Protein AF-A0A6N2C4H6-F1 (afdb_monomer)

Solvent-accessible surface area (backbone atoms only — not comparable to full-atom values): 4278 Å² total; per-residue (Å²): 117,69,70,62,52,53,54,51,48,47,38,72,75,63,46,42,78,78,34,69,70,44,49,52,50,51,51,49,56,52,49,51,54,51,50,52,53,48,51,53,48,50,54,65,68,60,38,68,85,74,48,61,98,88,56,60,72,72,75,59,64,56,94,90,62,95,67,90,103

Foldseek 3Di:
DPVVVVVVCCCVPVVLVPPPVNVVVVCVVVVVVVVVVVVVVVLVVPLDCPDDPPDDSVVPDDPPDPDDD

Nearest PDB structures (foldseek):
  8bd3-assembly1_a  TM=9.341E-01  e=3.317E-05  Chlorella ohadii
  5xnl-assembly1_A  TM=9.207E-01  e=3.317E-05  Pisum sativum
  7y5e-assembly1_a6  TM=9.355E-01  e=5.820E-05  Porphyridium purpureum
  3jcu-assembly1_A  TM=9.218E-01  e=6.244E-05  Spinacia oleracea
  5mdx-assembly1_A  TM=8.886E-01  e=5.057E-05  Arabidopsis thaliana

pLDDT: mean 75.04, std 13.22, range [50.62, 93.31]

InterPro domains:
  IPR000484 Photosynthetic reaction centre, L/M [PF00124] (10-69)
  IPR036854 Photosystem II protein D1/D2 superfamily [G3DSA:1.20.85.10] (6-69)
  IPR036854 Photosystem II protein D1/D2 superfamily [SSF81483] (11-69)
  IPR055265 Photosynthetic reaction centre, L/M, conserved site [PS00244] (15-41)
  IPR055266 Photosystem II protein D1/D2 [PTHR33149] (12-69)

Structure (mmCIF, N/CA/C/O backbone):
data_AF-A0A6N2C4H6-F1
#
_entry.id   AF-A0A6N2C4H6-F1
#
loop_
_atom_site.group_PDB
_atom_site.id
_atom_site.type_symbol
_atom_site.label_atom_id
_atom_site.label_alt_id
_atom_site.label_comp_id
_atom_site.label_asym_id
_atom_site.label_entity_id
_atom_site.label_seq_id
_atom_site.pdbx_PDB_ins_code
_atom_site.Cartn_x
_atom_site.Cartn_y
_atom_site.Cartn_z
_atom_site.occupancy
_atom_site.B_iso_or_equiv
_atom_site.auth_seq_id
_atom_site.auth_comp_id
_atom_site.auth_asym_id
_atom_site.auth_atom_id
_atom_site.pdbx_PDB_model_num
ATOM 1 N N . MET A 1 1 ? -6.611 -0.007 -22.775 1.00 65.12 1 MET A N 1
ATOM 2 C CA . MET A 1 1 ? -5.558 -0.982 -23.149 1.00 65.12 1 MET A CA 1
ATOM 3 C C . MET A 1 1 ? -4.172 -0.322 -23.226 1.00 65.12 1 MET A C 1
ATOM 5 O O . MET A 1 1 ? -3.166 -0.992 -23.024 1.00 65.12 1 MET A O 1
ATOM 9 N N . ASP A 1 2 ? -4.102 0.997 -23.438 1.00 76.31 2 ASP A N 1
ATOM 10 C CA . ASP A 1 2 ? -2.864 1.720 -23.778 1.00 76.31 2 ASP A CA 1
ATOM 11 C C . ASP A 1 2 ? -1.839 1.862 -22.642 1.00 76.31 2 ASP A C 1
ATOM 13 O O . ASP A 1 2 ? -0.640 1.792 -22.895 1.00 76.31 2 ASP A O 1
ATOM 17 N N . MET A 1 3 ? -2.260 2.038 -21.382 1.00 71.19 3 MET A N 1
ATOM 18 C CA . MET A 1 3 ? -1.310 2.146 -20.257 1.00 71.19 3 MET A CA 1
ATOM 19 C C . MET A 1 3 ? -0.621 0.818 -19.923 1.00 71.19 3 MET A C 1
ATOM 21 O O . MET A 1 3 ? 0.551 0.815 -19.551 1.00 71.19 3 MET A O 1
ATOM 25 N N . LEU A 1 4 ? -1.333 -0.307 -20.046 1.00 72.00 4 LEU A N 1
ATOM 26 C CA . LEU A 1 4 ? -0.768 -1.630 -19.768 1.00 72.00 4 LEU A CA 1
ATOM 27 C C . LEU A 1 4 ? 0.268 -2.008 -20.832 1.00 72.00 4 LEU A C 1
ATOM 29 O O . LEU A 1 4 ? 1.352 -2.469 -20.489 1.00 72.00 4 LEU A O 1
ATOM 33 N N . CYS A 1 5 ? -0.035 -1.724 -22.105 1.00 70.25 5 CYS A N 1
ATOM 34 C CA . CYS A 1 5 ? 0.894 -1.930 -23.212 1.00 70.25 5 CYS A CA 1
ATOM 35 C C . CYS A 1 5 ? 2.173 -1.098 -23.034 1.00 70.25 5 CYS A C 1
ATOM 37 O O . CYS A 1 5 ? 3.266 -1.630 -23.173 1.00 70.25 5 CYS A O 1
ATOM 39 N N . ARG A 1 6 ? 2.060 0.175 -22.619 1.00 72.12 6 ARG A N 1
ATOM 40 C CA . ARG A 1 6 ? 3.236 1.027 -22.354 1.00 72.12 6 ARG A CA 1
ATOM 41 C C . ARG A 1 6 ? 4.106 0.521 -21.196 1.00 72.12 6 ARG A C 1
ATOM 43 O O . ARG A 1 6 ? 5.326 0.586 -21.290 1.00 72.12 6 ARG A O 1
ATOM 50 N N . ARG A 1 7 ? 3.511 -0.006 -20.117 1.00 75.75 7 ARG A N 1
ATOM 51 C CA . ARG A 1 7 ? 4.264 -0.622 -19.001 1.00 75.75 7 ARG A CA 1
ATOM 52 C C . ARG A 1 7 ? 4.967 -1.911 -19.432 1.00 75.75 7 ARG A C 1
ATOM 54 O O . ARG A 1 7 ? 6.105 -2.140 -19.032 1.00 75.75 7 ARG A O 1
ATOM 61 N N . ALA A 1 8 ? 4.304 -2.721 -20.259 1.00 74.69 8 ALA A N 1
ATOM 62 C CA . ALA A 1 8 ? 4.876 -3.943 -20.814 1.00 74.69 8 ALA A CA 1
ATOM 63 C C . ALA A 1 8 ? 6.047 -3.647 -21.768 1.00 74.69 8 ALA A C 1
ATOM 65 O O . ALA A 1 8 ? 7.084 -4.294 -21.656 1.00 74.69 8 ALA A O 1
ATOM 66 N N . SER A 1 9 ? 5.934 -2.626 -22.625 1.00 72.31 9 SER A N 1
ATOM 67 C CA . SER A 1 9 ? 7.031 -2.181 -23.497 1.00 72.31 9 SER A CA 1
ATOM 68 C C . SER A 1 9 ? 8.227 -1.656 -22.700 1.00 72.31 9 SER A C 1
ATOM 70 O O . SER A 1 9 ? 9.349 -2.057 -22.973 1.00 72.31 9 SER A O 1
ATOM 72 N N . LEU A 1 10 ? 8.011 -0.853 -21.647 1.00 74.81 10 LEU A N 1
ATOM 73 C CA . LEU A 1 10 ? 9.100 -0.365 -20.785 1.00 74.81 10 LEU A CA 1
ATOM 74 C C . LEU A 1 10 ? 9.848 -1.517 -20.091 1.00 74.81 10 LEU A C 1
ATOM 76 O O . LEU A 1 10 ? 11.067 -1.476 -19.941 1.00 74.81 10 LEU A O 1
ATOM 80 N N . ALA A 1 11 ? 9.126 -2.559 -19.678 1.00 78.81 11 ALA A N 1
ATOM 81 C CA . ALA A 1 11 ? 9.739 -3.751 -19.106 1.00 78.81 11 ALA A CA 1
ATOM 82 C C . ALA A 1 11 ? 10.510 -4.574 -20.149 1.00 78.81 11 ALA A C 1
ATOM 84 O O . ALA A 1 11 ? 11.606 -5.040 -19.844 1.00 78.81 11 ALA A O 1
ATOM 85 N N . ALA A 1 12 ? 9.971 -4.718 -21.361 1.00 78.00 12 ALA A N 1
ATOM 86 C CA . ALA A 1 12 ? 10.588 -5.488 -22.438 1.00 78.00 12 ALA A CA 1
ATOM 87 C C . ALA A 1 12 ? 11.818 -4.796 -23.050 1.00 78.00 12 ALA A C 1
ATOM 89 O O . ALA A 1 12 ? 12.806 -5.460 -23.345 1.00 78.00 12 ALA A O 1
ATOM 90 N N . GLU A 1 13 ? 11.777 -3.473 -23.214 1.00 76.56 13 GLU A N 1
ATOM 91 C CA . GLU A 1 13 ? 12.838 -2.702 -23.873 1.00 76.56 13 GLU A CA 1
ATOM 92 C C . GLU A 1 13 ? 13.937 -2.258 -22.900 1.00 76.56 13 GLU A C 1
ATOM 94 O O . GLU A 1 13 ? 15.110 -2.242 -23.262 1.00 76.56 13 GLU A O 1
ATOM 99 N N . HIS A 1 14 ? 13.583 -1.929 -21.652 1.00 84.00 14 HIS A N 1
ATOM 100 C CA . HIS A 1 14 ? 14.525 -1.364 -20.678 1.00 84.00 14 HIS A CA 1
ATOM 101 C C . HIS A 1 14 ? 14.844 -2.289 -19.494 1.00 84.00 14 HIS A C 1
ATOM 103 O O . HIS A 1 14 ? 15.572 -1.879 -18.590 1.00 84.00 14 HIS A O 1
ATOM 109 N N . ASN A 1 15 ? 14.308 -3.520 -19.468 1.00 82.06 15 ASN A N 1
ATOM 110 C CA . ASN A 1 15 ? 14.499 -4.504 -18.391 1.00 82.06 15 ASN A CA 1
ATOM 111 C C . ASN A 1 15 ? 14.315 -3.896 -16.986 1.00 82.0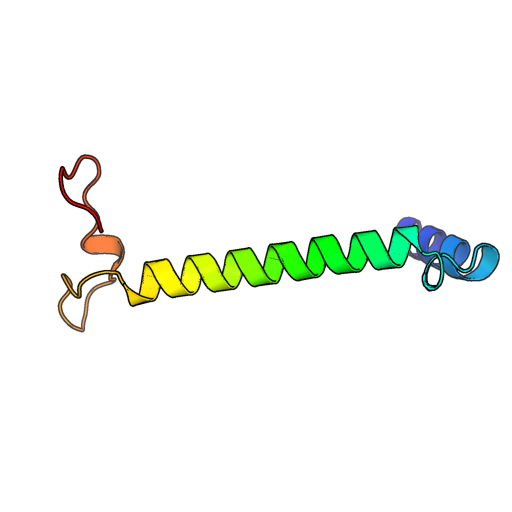6 15 ASN A C 1
ATOM 113 O O . ASN A 1 15 ? 15.057 -4.189 -16.043 1.00 82.06 15 ASN A O 1
ATOM 117 N N . ILE A 1 16 ? 13.321 -3.009 -16.852 1.00 83.19 16 ILE A N 1
ATOM 118 C CA . ILE A 1 16 ? 13.129 -2.198 -15.643 1.00 83.19 16 ILE A CA 1
ATOM 119 C C . ILE A 1 16 ? 12.939 -3.060 -14.390 1.00 83.19 16 ILE A C 1
ATOM 121 O O . ILE A 1 16 ? 13.296 -2.631 -13.300 1.00 83.19 16 ILE A O 1
ATOM 125 N N . LEU A 1 17 ? 12.459 -4.300 -14.546 1.00 81.00 17 LEU A N 1
ATOM 126 C CA . LEU A 1 17 ? 12.255 -5.248 -13.451 1.00 81.00 17 LEU A CA 1
ATOM 127 C C . LEU A 1 17 ? 13.555 -5.572 -12.697 1.00 81.00 17 LEU A C 1
ATOM 129 O O . LEU A 1 17 ? 13.526 -5.729 -11.478 1.00 81.00 17 LEU A O 1
ATOM 133 N N . MET A 1 18 ? 14.679 -5.630 -13.415 1.00 86.31 18 MET A N 1
ATOM 134 C CA . MET A 1 18 ? 16.002 -5.955 -12.870 1.00 86.31 18 MET A CA 1
ATOM 135 C C . MET A 1 18 ? 16.808 -4.711 -12.480 1.00 86.31 18 MET A C 1
ATOM 137 O O . MET A 1 18 ? 17.936 -4.823 -12.002 1.00 86.31 18 MET A O 1
ATOM 141 N N . HIS A 1 19 ? 16.250 -3.516 -12.680 1.00 90.25 19 HIS A N 1
ATOM 142 C CA . HIS A 1 19 ? 16.932 -2.273 -12.361 1.00 90.25 19 HIS A CA 1
ATOM 143 C C . HIS A 1 19 ? 16.951 -2.049 -10.835 1.00 90.25 19 HIS A C 1
ATOM 145 O O . HIS A 1 19 ? 15.905 -2.153 -10.187 1.00 90.25 19 HIS A O 1
ATOM 151 N N . PRO A 1 20 ? 18.096 -1.689 -10.225 1.00 85.12 20 PRO A N 1
ATOM 152 C CA . PRO A 1 20 ? 18.228 -1.593 -8.767 1.00 85.12 20 PRO A CA 1
ATOM 153 C C . PRO A 1 20 ? 17.241 -0.602 -8.132 1.00 85.12 20 PRO A C 1
ATOM 155 O O .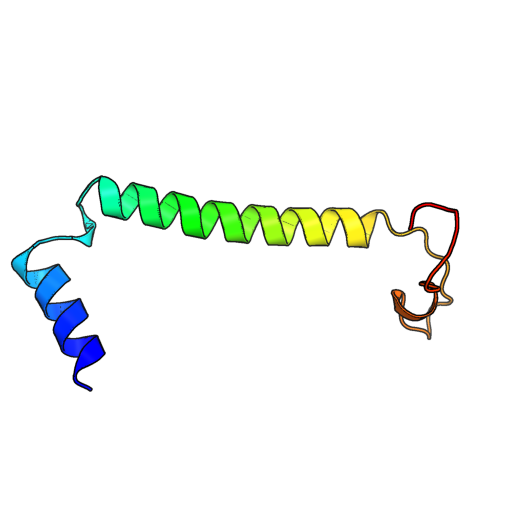 PRO A 1 20 ? 16.698 -0.870 -7.063 1.00 85.12 20 PRO A O 1
ATOM 1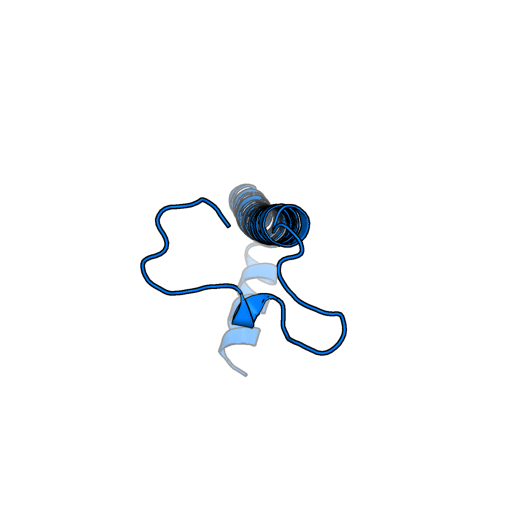58 N N . PHE A 1 21 ? 16.917 0.499 -8.818 1.00 89.81 21 PHE A N 1
ATOM 159 C CA . PHE A 1 21 ? 15.904 1.449 -8.342 1.00 89.81 21 PHE A CA 1
ATOM 160 C C . PHE A 1 21 ? 14.479 0.876 -8.353 1.00 89.81 21 PHE A C 1
ATOM 162 O O . PHE A 1 21 ? 13.665 1.247 -7.511 1.00 89.81 21 PHE A O 1
ATOM 169 N N . HIS A 1 22 ? 14.169 -0.050 -9.264 1.00 90.38 22 HIS A N 1
ATOM 170 C CA . HIS A 1 22 ? 12.874 -0.729 -9.288 1.00 90.38 22 HIS A CA 1
ATOM 171 C C . HIS A 1 22 ? 12.749 -1.718 -8.122 1.00 90.38 22 HIS A C 1
ATOM 173 O O . HIS A 1 22 ? 11.721 -1.747 -7.448 1.00 90.38 22 HIS A O 1
ATOM 1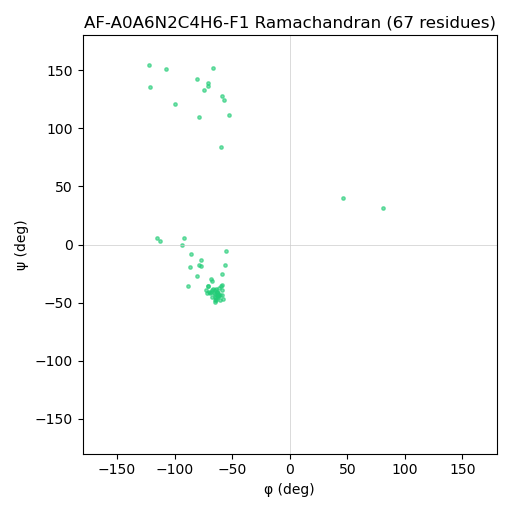79 N N . ILE A 1 23 ? 13.812 -2.470 -7.821 1.00 90.69 23 ILE A N 1
ATOM 180 C CA . ILE A 1 23 ? 13.860 -3.359 -6.649 1.00 90.69 23 ILE A CA 1
ATOM 181 C C . ILE A 1 23 ? 13.754 -2.562 -5.344 1.00 90.69 23 ILE A C 1
ATOM 183 O O . ILE A 1 23 ? 13.011 -2.963 -4.449 1.00 90.69 23 ILE A O 1
ATOM 187 N N . LEU A 1 24 ? 14.417 -1.405 -5.257 1.00 91.62 24 LEU A N 1
ATOM 188 C CA . LEU A 1 24 ? 14.291 -0.502 -4.112 1.00 91.62 24 LEU A CA 1
ATOM 189 C C . LEU A 1 24 ? 12.853 0.022 -3.953 1.00 91.62 24 LEU A C 1
ATOM 191 O O . LEU A 1 24 ? 12.311 0.008 -2.849 1.00 91.62 24 LEU A O 1
ATOM 195 N N . GLY A 1 25 ? 12.205 0.415 -5.055 1.00 90.62 25 GLY A N 1
ATOM 196 C CA . GLY A 1 25 ? 10.799 0.829 -5.054 1.00 90.62 25 GLY A CA 1
ATOM 197 C C . GLY A 1 25 ? 9.848 -0.290 -4.617 1.00 90.62 25 GLY A C 1
ATOM 198 O O . GLY A 1 25 ? 8.973 -0.067 -3.782 1.00 90.62 25 GLY A O 1
ATOM 199 N N . LEU A 1 26 ? 10.050 -1.516 -5.112 1.00 90.12 26 LEU A N 1
ATOM 200 C CA . LEU A 1 26 ? 9.284 -2.689 -4.683 1.00 90.12 26 LEU A CA 1
ATOM 201 C C . LEU A 1 26 ? 9.487 -3.002 -3.195 1.00 90.12 26 LEU A C 1
ATOM 203 O O . LEU A 1 26 ? 8.515 -3.329 -2.513 1.00 90.12 26 LEU A O 1
ATOM 207 N N . ALA A 1 27 ? 10.719 -2.903 -2.690 1.00 91.31 27 ALA A N 1
ATOM 208 C CA . ALA A 1 27 ? 11.019 -3.095 -1.275 1.00 91.31 27 ALA A CA 1
ATOM 209 C C . ALA A 1 27 ? 10.322 -2.037 -0.402 1.00 91.31 27 ALA A C 1
ATOM 211 O O . ALA A 1 27 ? 9.744 -2.390 0.623 1.00 91.31 27 ALA A O 1
ATOM 212 N N . GLY A 1 28 ? 10.293 -0.773 -0.840 1.00 93.31 28 GLY A N 1
ATOM 213 C CA . GLY A 1 28 ? 9.592 0.310 -0.145 1.00 93.31 28 GLY A CA 1
ATOM 214 C C . GLY A 1 28 ? 8.074 0.118 -0.097 1.00 93.31 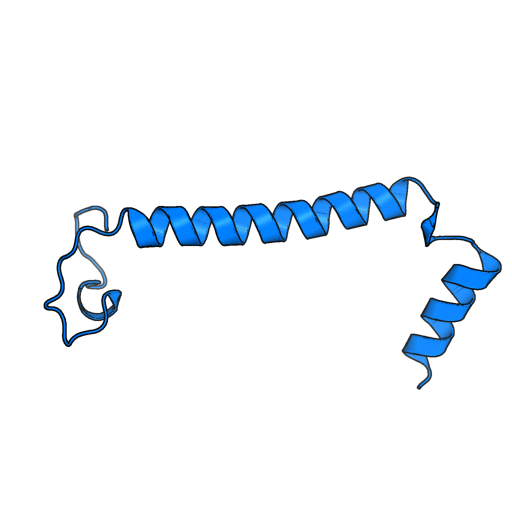28 GLY A C 1
ATOM 215 O O . GLY A 1 28 ? 7.476 0.208 0.973 1.00 93.31 28 GLY A O 1
ATOM 216 N N . VAL A 1 29 ? 7.443 -0.214 -1.228 1.00 91.25 29 VAL A N 1
ATOM 217 C CA . VAL A 1 29 ? 5.986 -0.448 -1.284 1.00 91.25 29 VAL A CA 1
ATOM 218 C C . VAL A 1 29 ? 5.589 -1.669 -0.449 1.00 91.25 29 VAL A C 1
ATOM 220 O O . VAL A 1 29 ? 4.644 -1.598 0.338 1.00 91.25 29 VAL A O 1
ATOM 223 N N . LYS A 1 30 ? 6.332 -2.779 -0.568 1.00 88.88 30 LYS A N 1
ATOM 224 C CA . LYS A 1 30 ? 6.077 -3.984 0.236 1.00 88.88 30 LYS A CA 1
ATOM 225 C C . LYS A 1 30 ? 6.295 -3.706 1.723 1.00 88.88 30 LY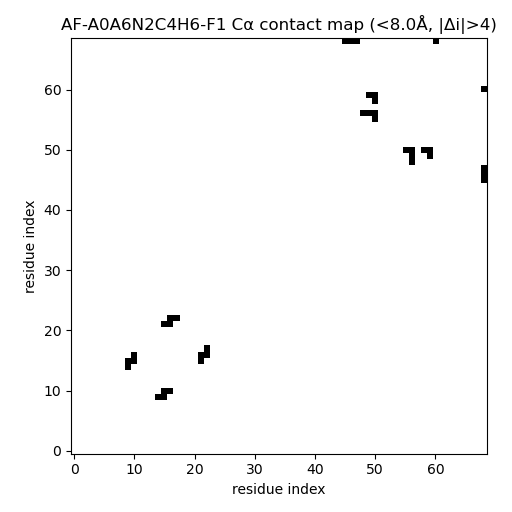S A C 1
ATOM 227 O O . LYS A 1 30 ? 5.406 -3.999 2.515 1.00 88.88 30 LYS A O 1
ATOM 232 N N . GLY A 1 31 ? 7.407 -3.077 2.099 1.00 91.94 31 GLY A N 1
ATOM 233 C CA . GLY A 1 31 ? 7.699 -2.707 3.486 1.00 91.94 31 GLY A CA 1
ATOM 234 C C . GLY A 1 31 ? 6.646 -1.778 4.096 1.00 91.94 31 GLY A C 1
ATOM 235 O O . GLY A 1 31 ? 6.188 -2.033 5.205 1.00 91.94 31 GLY A O 1
ATOM 236 N N . GLY A 1 32 ? 6.190 -0.766 3.351 1.00 91.50 32 GLY A N 1
ATOM 237 C CA . GLY A 1 32 ? 5.134 0.148 3.796 1.00 91.50 32 GLY A CA 1
ATOM 238 C C . GLY A 1 32 ? 3.800 -0.557 4.050 1.00 91.50 32 GLY A C 1
ATOM 239 O O . GLY A 1 32 ? 3.185 -0.346 5.093 1.00 91.50 32 GLY A O 1
ATOM 240 N N . SER A 1 33 ? 3.379 -1.452 3.147 1.00 90.88 33 SER A N 1
ATOM 241 C CA . SER A 1 33 ? 2.155 -2.248 3.345 1.00 90.88 33 SER A CA 1
ATOM 242 C C . SER A 1 33 ? 2.257 -3.214 4.530 1.00 90.88 33 SER A C 1
ATOM 244 O O . SER A 1 33 ? 1.301 -3.355 5.290 1.00 90.88 33 SER A O 1
ATOM 246 N N . LEU A 1 34 ? 3.426 -3.833 4.727 1.00 90.75 34 LEU A N 1
ATOM 247 C CA . LEU A 1 34 ? 3.676 -4.753 5.836 1.00 90.75 34 LEU A CA 1
ATOM 248 C C . LEU A 1 34 ? 3.675 -4.019 7.176 1.00 90.75 34 LEU A C 1
ATOM 250 O O . LEU A 1 34 ? 3.034 -4.477 8.116 1.00 90.75 34 LEU A O 1
ATOM 254 N N . PHE A 1 35 ? 4.340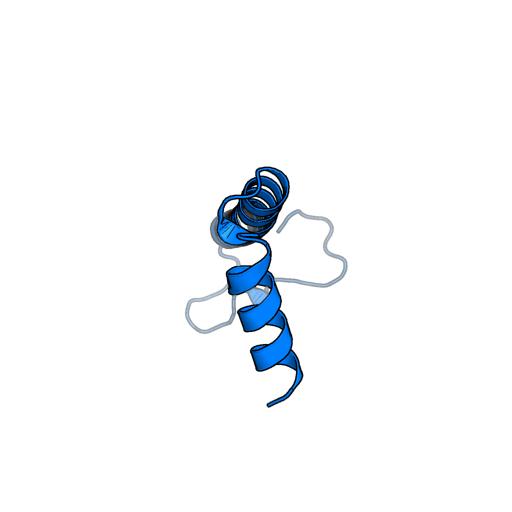 -2.866 7.259 1.00 88.12 35 PHE A N 1
ATOM 255 C CA . PHE A 1 35 ? 4.352 -2.052 8.470 1.00 88.12 35 PHE A CA 1
ATOM 256 C C . PHE A 1 35 ? 2.970 -1.467 8.778 1.00 88.12 35 PHE A C 1
ATOM 258 O O . PHE A 1 35 ? 2.564 -1.459 9.933 1.00 88.12 35 PHE A O 1
ATOM 265 N N . SER A 1 36 ? 2.207 -1.049 7.762 1.00 89.69 36 SER A N 1
ATOM 266 C CA . SER A 1 36 ? 0.825 -0.590 7.943 1.00 89.69 36 SER A CA 1
ATOM 267 C C . SER A 1 36 ? -0.080 -1.700 8.489 1.00 89.69 36 SER A C 1
ATOM 269 O O . SER A 1 36 ? -0.807 -1.466 9.454 1.00 89.69 36 SER A O 1
ATOM 271 N N . ALA A 1 37 ? 0.010 -2.914 7.937 1.00 88.12 37 ALA A N 1
ATOM 272 C CA . ALA A 1 37 ? -0.736 -4.067 8.437 1.00 88.12 37 ALA A CA 1
ATOM 273 C C . ALA A 1 37 ? -0.302 -4.459 9.858 1.00 88.12 37 ALA A C 1
ATOM 275 O O . ALA A 1 37 ? -1.147 -4.718 10.712 1.00 88.12 37 ALA A O 1
ATOM 276 N N . MET A 1 38 ? 1.005 -4.454 10.132 1.00 91.81 38 MET A N 1
ATOM 277 C CA . MET A 1 38 ? 1.545 -4.754 11.457 1.00 91.81 38 MET A CA 1
ATOM 278 C C . MET A 1 38 ? 1.097 -3.716 12.490 1.00 91.81 38 MET A C 1
ATOM 280 O O . MET A 1 38 ? 0.612 -4.091 13.552 1.00 91.81 38 MET A O 1
ATOM 284 N N . HIS A 1 39 ? 1.178 -2.426 12.171 1.00 89.38 39 HIS A N 1
ATOM 285 C CA . HIS A 1 39 ? 0.728 -1.348 13.046 1.00 89.38 39 HIS A CA 1
ATOM 286 C C . HIS A 1 39 ? -0.770 -1.459 13.346 1.00 89.38 39 HIS A C 1
ATOM 288 O O . HIS A 1 39 ? -1.164 -1.437 14.508 1.00 89.38 39 HIS A O 1
ATOM 294 N N . ALA A 1 40 ? -1.600 -1.665 12.317 1.00 87.19 40 ALA A N 1
ATOM 295 C CA . ALA A 1 40 ? -3.031 -1.899 12.501 1.00 87.19 40 ALA A CA 1
ATOM 296 C C . ALA A 1 40 ? -3.301 -3.134 13.376 1.00 87.19 40 ALA A C 1
ATOM 298 O O . ALA A 1 40 ? -4.187 -3.094 14.227 1.00 87.19 40 ALA A O 1
ATOM 299 N N . SER A 1 41 ? -2.521 -4.210 13.215 1.00 83.31 41 SER A N 1
ATOM 300 C CA . SER A 1 41 ? -2.677 -5.425 14.021 1.00 83.31 41 SER A CA 1
ATOM 301 C C . SER A 1 41 ? -2.299 -5.217 15.486 1.00 83.31 41 SER A C 1
ATOM 303 O O . SER A 1 41 ? -3.034 -5.678 16.351 1.00 83.31 41 SER A O 1
ATOM 305 N N . LEU A 1 42 ? -1.217 -4.480 15.765 1.00 81.12 42 LEU A N 1
ATOM 306 C CA . LEU A 1 42 ? -0.782 -4.183 17.129 1.00 81.12 42 LEU A CA 1
ATOM 307 C C . LEU A 1 42 ? -1.813 -3.313 17.843 1.00 81.12 42 LEU A C 1
ATOM 309 O O . LEU A 1 42 ? -2.264 -3.689 18.919 1.00 81.12 42 LEU A O 1
ATOM 313 N N . VAL A 1 43 ? -2.254 -2.223 17.205 1.00 75.62 43 VAL A N 1
ATOM 314 C CA . VAL A 1 43 ? -3.298 -1.339 17.750 1.00 75.62 43 VAL A CA 1
ATOM 315 C C . VAL A 1 43 ? -4.587 -2.121 18.021 1.00 75.62 43 VAL A C 1
ATOM 317 O O . VAL A 1 43 ? -5.128 -2.058 19.116 1.00 75.62 43 VAL A O 1
ATOM 320 N N . THR A 1 44 ? -5.042 -2.940 17.070 1.00 74.62 44 THR A N 1
ATOM 321 C CA . THR A 1 44 ? -6.274 -3.732 17.244 1.00 74.62 44 THR A CA 1
ATOM 322 C C . THR A 1 44 ? -6.132 -4.816 18.319 1.00 74.62 44 THR A C 1
ATOM 324 O O . THR A 1 44 ? -7.112 -5.160 18.971 1.00 74.62 44 THR A O 1
ATOM 327 N N . SER A 1 45 ? -4.932 -5.378 18.505 1.00 69.69 45 SER A N 1
ATOM 328 C CA . SER A 1 45 ? -4.676 -6.418 19.513 1.00 69.69 45 SER A CA 1
ATOM 329 C C . SER A 1 45 ? -4.481 -5.873 20.927 1.00 69.69 45 SER A C 1
ATOM 331 O O . SER A 1 45 ? -4.728 -6.602 21.887 1.00 69.69 45 SER A O 1
ATOM 333 N N . SER A 1 46 ? -4.021 -4.625 21.042 1.00 70.44 46 SER A N 1
ATOM 334 C CA . SER A 1 46 ? -3.805 -3.939 22.317 1.00 70.44 46 SER A CA 1
ATOM 335 C C . SER A 1 46 ? -5.059 -3.249 22.835 1.00 70.44 46 SER A C 1
ATOM 337 O O . SER A 1 46 ? -5.117 -2.994 24.034 1.00 70.44 46 SER A O 1
ATOM 339 N N . LEU A 1 47 ? -6.044 -2.994 21.962 1.00 67.19 47 LEU A N 1
ATOM 340 C CA . LEU A 1 47 ? -7.328 -2.416 22.342 1.00 67.19 47 LEU A CA 1
ATOM 341 C C . LEU A 1 47 ? -7.935 -3.249 23.476 1.00 67.19 47 LEU A C 1
ATOM 343 O O . LEU A 1 47 ? -8.279 -4.428 23.302 1.00 67.19 47 LEU A O 1
ATOM 347 N N . ILE A 1 48 ? -7.994 -2.649 24.664 1.00 52.69 48 ILE A N 1
ATOM 348 C CA . ILE A 1 48 ? -8.540 -3.276 25.867 1.00 52.69 48 ILE A CA 1
ATOM 349 C C . ILE A 1 48 ? -9.992 -3.638 25.537 1.00 52.69 48 ILE A C 1
ATOM 351 O O . ILE A 1 48 ? -10.737 -2.804 25.034 1.00 52.69 48 ILE A O 1
ATOM 355 N N . ARG A 1 49 ? -10.399 -4.901 25.750 1.00 55.66 49 ARG A N 1
ATOM 356 C CA . ARG A 1 49 ? -11.775 -5.380 25.502 1.00 55.66 49 ARG A CA 1
ATOM 357 C C . ARG A 1 49 ? -12.776 -4.597 26.365 1.00 55.66 49 ARG A C 1
ATOM 359 O O . ARG A 1 49 ? -13.187 -5.069 27.420 1.00 55.66 49 ARG A O 1
ATOM 366 N N . GLU A 1 50 ? -13.192 -3.432 25.887 1.00 51.59 50 GLU A N 1
ATOM 367 C CA . GLU A 1 50 ? -14.233 -2.591 26.486 1.00 51.59 50 GLU A CA 1
ATOM 368 C C . GLU A 1 50 ? -15.625 -2.900 25.898 1.00 51.59 50 GLU A C 1
ATOM 370 O O . GLU A 1 50 ? -16.608 -2.249 26.226 1.00 51.59 50 GLU A O 1
ATOM 375 N N . SER A 1 51 ? -15.744 -3.921 25.037 1.00 51.56 51 SER A N 1
ATOM 376 C CA . SER A 1 51 ? -17.001 -4.284 24.376 1.00 51.56 51 SER A CA 1
ATOM 377 C C . SER A 1 51 ? -17.430 -5.724 24.687 1.00 51.56 51 SER A C 1
ATOM 379 O O . SER A 1 51 ? -16.622 -6.662 24.700 1.00 51.56 51 SER A O 1
ATOM 381 N N . THR A 1 52 ? -18.724 -5.889 24.977 1.00 50.62 52 THR A N 1
ATOM 382 C CA . THR A 1 52 ? -19.390 -7.191 25.119 1.00 50.62 52 THR A CA 1
ATOM 383 C C . THR A 1 52 ? -19.428 -7.913 23.767 1.00 50.62 52 THR A C 1
ATOM 385 O O . THR A 1 52 ? -19.415 -7.291 22.714 1.00 50.62 52 THR A O 1
ATOM 388 N N . GLU A 1 53 ? -19.442 -9.249 23.777 1.00 57.34 53 GLU A N 1
ATOM 389 C CA . GLU A 1 53 ? -19.239 -10.140 22.612 1.00 57.34 53 GLU A CA 1
ATOM 390 C C . GLU A 1 53 ? -20.163 -9.938 21.390 1.00 57.34 53 GLU A C 1
ATOM 392 O O . GLU A 1 53 ? -19.956 -10.583 20.364 1.00 57.34 53 GLU A O 1
ATOM 397 N N . ASN A 1 54 ? -21.160 -9.056 21.486 1.00 56.28 54 ASN A N 1
ATOM 398 C CA . ASN A 1 54 ? -22.175 -8.804 20.466 1.00 56.28 54 ASN A CA 1
ATOM 399 C C . ASN A 1 54 ? -22.123 -7.377 19.870 1.00 56.28 54 ASN A C 1
ATOM 401 O O . ASN A 1 54 ? -22.987 -7.024 19.069 1.00 56.28 54 ASN A O 1
ATOM 405 N N . GLU A 1 55 ? -21.131 -6.560 20.236 1.00 58.34 55 GLU A N 1
ATOM 406 C CA . GLU A 1 55 ? -20.954 -5.185 19.747 1.00 58.34 55 GLU A CA 1
ATOM 407 C C . GLU A 1 55 ? -19.580 -5.006 19.068 1.00 58.34 55 GLU A C 1
ATOM 409 O O . GLU A 1 55 ? -18.637 -5.767 19.296 1.00 58.34 55 GLU A O 1
ATOM 414 N N . SER A 1 56 ? -19.466 -4.036 18.153 1.00 61.94 56 SER A N 1
ATOM 415 C CA . SER A 1 56 ? -18.193 -3.741 17.482 1.00 61.94 56 SER A CA 1
ATOM 416 C C . SER A 1 56 ? -17.232 -3.090 18.474 1.00 61.94 56 SER A C 1
ATOM 418 O O . SER A 1 56 ? -17.613 -2.146 19.157 1.00 61.94 56 SER A O 1
ATOM 420 N N . ALA A 1 57 ? -15.959 -3.502 18.492 1.00 59.41 57 ALA A N 1
ATOM 421 C CA . ALA A 1 57 ? -14.916 -2.849 19.298 1.00 59.41 57 ALA A CA 1
ATOM 422 C C . ALA A 1 57 ? -14.776 -1.339 19.001 1.00 59.41 57 ALA A C 1
ATOM 424 O O . ALA A 1 57 ? -14.234 -0.589 19.804 1.00 59.41 57 ALA A O 1
ATOM 425 N N . ASN A 1 58 ? -15.306 -0.884 17.861 1.00 60.62 58 ASN A N 1
ATOM 426 C CA . ASN A 1 58 ? -15.345 0.518 17.463 1.00 60.62 58 ASN A CA 1
ATOM 427 C C . ASN A 1 58 ? -16.442 1.342 18.177 1.00 60.62 58 ASN A C 1
ATOM 429 O O . ASN A 1 58 ? -16.405 2.564 18.095 1.00 60.62 58 ASN A O 1
ATOM 433 N N . GLU A 1 59 ? -17.405 0.703 18.857 1.00 63.00 59 GLU A N 1
ATOM 434 C CA . GLU A 1 59 ? -18.432 1.359 19.696 1.00 63.00 59 GLU A CA 1
ATOM 435 C C . GLU A 1 59 ? -17.884 1.765 21.079 1.00 63.00 59 GLU A C 1
ATOM 437 O O . GLU A 1 59 ? -18.470 2.611 21.749 1.00 63.00 59 GLU A O 1
ATOM 442 N N . GLY A 1 60 ? -16.742 1.201 21.501 1.00 61.53 60 GLY A N 1
ATOM 443 C CA . GLY A 1 60 ? -16.034 1.614 22.722 1.00 61.53 60 GLY A CA 1
ATOM 444 C C . GLY A 1 60 ? -15.237 2.913 22.557 1.00 61.53 60 GLY A C 1
ATOM 445 O O . GLY A 1 60 ? -14.936 3.589 23.533 1.00 61.53 60 GLY A O 1
ATOM 446 N N . TYR A 1 61 ? -14.937 3.319 21.317 1.00 64.31 61 TYR A N 1
ATOM 447 C CA . TYR A 1 61 ? -14.194 4.548 21.047 1.00 64.31 61 TYR A CA 1
ATOM 448 C C . TYR A 1 61 ? -15.095 5.783 21.155 1.00 64.31 61 TYR A C 1
ATOM 450 O O . TYR A 1 61 ? -15.917 6.053 20.272 1.00 64.31 61 TYR A O 1
ATOM 458 N N . LYS A 1 62 ? -14.899 6.596 22.198 1.00 70.25 62 LYS A N 1
ATOM 459 C CA . LYS A 1 62 ? -15.572 7.893 22.330 1.00 70.25 62 LYS A CA 1
ATOM 460 C C . LYS A 1 62 ? -14.642 9.026 21.908 1.00 70.25 62 LYS A C 1
ATOM 462 O O . LYS A 1 62 ? -13.592 9.254 22.501 1.00 70.25 62 LYS A O 1
ATOM 467 N N . PHE A 1 63 ? -15.058 9.798 20.903 1.00 63.62 63 PHE A N 1
ATOM 468 C CA . PHE A 1 63 ? -14.331 11.002 20.501 1.00 63.62 63 PHE A CA 1
ATOM 469 C C . PHE A 1 63 ? -14.209 11.963 21.703 1.00 63.62 63 PHE A C 1
ATOM 471 O O . PHE A 1 63 ? -15.224 12.322 22.310 1.00 63.62 63 PHE A O 1
ATOM 478 N N . SER A 1 64 ? -12.967 12.344 22.036 1.00 67.56 64 SER A N 1
ATOM 479 C CA . SER A 1 64 ? -12.554 13.136 23.216 1.00 67.56 64 SER A CA 1
ATOM 480 C C . SER A 1 64 ? -12.407 12.385 24.556 1.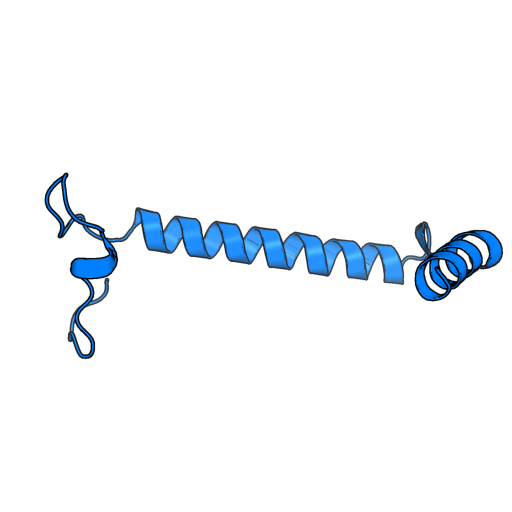00 67.56 64 SER A C 1
ATOM 482 O O . SER A 1 64 ? -12.644 12.980 25.607 1.00 67.56 64 SER A O 1
ATOM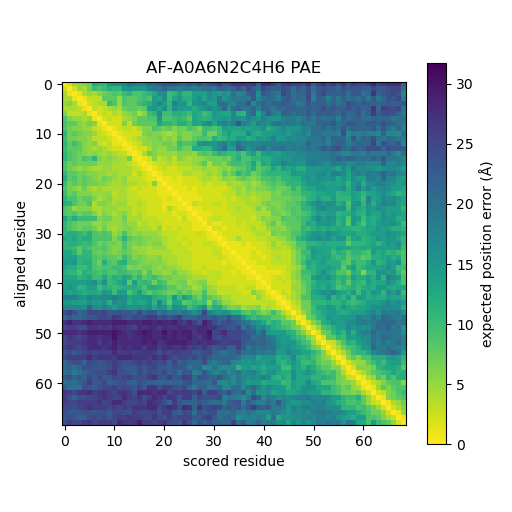 484 N N . GLN A 1 65 ? -12.024 11.104 24.552 1.00 60.03 65 GLN A N 1
ATOM 485 C CA . GLN A 1 65 ? -11.650 10.370 25.773 1.00 60.03 65 GLN A CA 1
ATOM 486 C C . GLN A 1 65 ? -10.201 10.691 26.191 1.00 60.03 65 GLN A C 1
ATOM 488 O O . GLN A 1 65 ? -9.337 10.896 25.343 1.00 60.03 65 GLN A O 1
ATOM 493 N N . GLU A 1 66 ? -9.958 10.798 27.499 1.00 61.09 66 GLU A N 1
ATOM 494 C CA . GLU A 1 66 ? -8.674 11.236 28.081 1.00 61.09 66 GLU A CA 1
ATOM 495 C C . GLU A 1 66 ? -7.664 10.078 28.255 1.00 61.09 66 GLU A C 1
ATOM 497 O O . GLU A 1 66 ? -6.501 10.313 28.573 1.00 61.09 66 GLU A O 1
ATOM 502 N N . GLU A 1 67 ? -8.102 8.835 28.025 1.00 61.41 67 GLU A N 1
ATOM 503 C CA . GLU A 1 67 ? -7.345 7.588 28.210 1.00 61.41 67 GLU A CA 1
ATOM 504 C C . GLU A 1 67 ? -6.945 6.965 26.858 1.00 61.41 67 GLU A C 1
ATOM 506 O O . GLU A 1 67 ? -7.614 7.180 25.845 1.00 61.41 67 GLU A O 1
ATOM 511 N N . GLU A 1 68 ? -5.827 6.231 26.828 1.00 52.06 68 GLU A N 1
ATOM 512 C CA . GLU A 1 68 ? -5.352 5.535 25.624 1.00 52.06 68 GLU A CA 1
ATOM 513 C C . GLU A 1 68 ? -6.260 4.330 25.296 1.00 52.06 68 GLU A C 1
ATOM 515 O O . GLU A 1 68 ? -6.685 3.626 26.209 1.00 52.06 68 GLU A O 1
ATOM 520 N N . THR A 1 69 ? -6.567 4.108 24.009 1.00 57.81 69 THR A N 1
ATOM 521 C CA . THR A 1 69 ? -7.435 3.016 23.511 1.00 57.81 69 THR A CA 1
ATOM 522 C C . THR A 1 69 ? -6.697 1.700 23.336 1.00 57.81 69 THR A C 1
ATOM 524 O O . THR A 1 69 ? -5.658 1.735 22.633 1.00 57.81 69 THR A O 1
#

Sequence (69 aa):
MDMLCRRASLAAEHNILMHPFHILGLAGVKGGSLFSAMHASLVTSSLIRESTENESANEGYKFSQEEET

Radius of gyration: 21.51 Å; Cα contacts (8 Å, |Δi|>4): 19; chains: 1; bounding box: 40×23×52 Å

Secondary structure (DSSP, 8-state):
-HHHHHHHHHHHHH-GGGSHHHHHHHHHHHHHHHHHHHHHHHHHHHS---S-TTS-GGGS--TT-SS--

Mean predicted aligned error: 13.12 Å

Organism: Solanum chilense (NCBI:txid4083)